Protein AF-A0AA39FIV5-F1 (afdb_monomer)

Organism: NCBI:txid144406

Structure (mmCIF, N/CA/C/O backbone):
data_AF-A0AA39FIV5-F1
#
_entry.id   AF-A0AA39FIV5-F1
#
loop_
_atom_site.group_PDB
_atom_site.id
_atom_site.type_symbol
_atom_site.label_atom_id
_atom_site.label_alt_id
_atom_site.label_comp_id
_atom_site.label_asym_id
_atom_site.label_entity_id
_atom_site.label_seq_id
_atom_site.pdbx_PDB_ins_code
_atom_site.Cartn_x
_atom_site.Cartn_y
_atom_site.Cartn_z
_atom_site.occupancy
_atom_site.B_iso_or_equiv
_atom_site.auth_seq_id
_atom_site.auth_comp_id
_atom_site.auth_asym_id
_atom_site.auth_atom_id
_atom_site.pdbx_PDB_model_num
ATOM 1 N N . MET A 1 1 ? -7.470 -0.339 -30.398 1.00 41.22 1 MET A N 1
ATOM 2 C CA . MET A 1 1 ? -6.428 -0.435 -29.355 1.00 41.22 1 MET A CA 1
ATOM 3 C C . MET A 1 1 ? -5.208 -1.088 -29.993 1.00 41.22 1 MET A C 1
ATOM 5 O O . MET A 1 1 ? -5.063 -2.298 -29.920 1.00 41.22 1 MET A O 1
ATOM 9 N N . CYS A 1 2 ? -4.410 -0.316 -30.735 1.00 42.97 2 CYS A N 1
ATOM 10 C CA . CYS A 1 2 ? -3.149 -0.788 -31.314 1.00 42.97 2 CYS A CA 1
ATOM 11 C C . CYS A 1 2 ? -2.037 -0.306 -30.381 1.00 42.97 2 CYS A C 1
ATOM 13 O O . CYS A 1 2 ? -1.916 0.899 -30.190 1.00 42.97 2 CYS A O 1
ATOM 15 N N . GLY A 1 3 ? -1.342 -1.252 -29.742 1.00 47.00 3 GLY A N 1
ATOM 16 C CA . GLY A 1 3 ? -0.446 -1.024 -28.606 1.00 47.00 3 GLY A CA 1
ATOM 17 C C . GLY A 1 3 ? 0.604 0.065 -28.826 1.00 47.00 3 GLY A C 1
ATOM 18 O O . GLY A 1 3 ? 1.229 0.128 -29.886 1.00 47.00 3 GLY A O 1
ATOM 19 N N . GLY A 1 4 ? 0.772 0.903 -27.802 1.00 52.44 4 GLY A N 1
ATOM 20 C CA . GLY A 1 4 ? 1.873 1.854 -27.672 1.00 52.44 4 GLY A CA 1
ATOM 21 C C . GLY A 1 4 ? 3.078 1.236 -26.960 1.00 52.44 4 GLY A C 1
ATOM 22 O O . GLY A 1 4 ? 2.986 0.161 -26.370 1.00 52.44 4 GLY A O 1
ATOM 23 N N . ASP A 1 5 ? 4.219 1.915 -27.044 1.00 49.41 5 ASP A N 1
ATOM 24 C CA . ASP A 1 5 ? 5.503 1.446 -26.523 1.00 49.41 5 ASP A CA 1
ATOM 25 C C . ASP A 1 5 ? 5.552 1.504 -24.981 1.00 49.41 5 ASP A C 1
ATOM 27 O O . ASP A 1 5 ? 5.346 2.554 -24.370 1.00 49.41 5 ASP A O 1
ATOM 31 N N . SER A 1 6 ? 5.841 0.369 -24.341 1.00 51.22 6 SER A N 1
ATOM 32 C CA . SER A 1 6 ? 5.900 0.196 -22.877 1.00 51.22 6 SER A CA 1
ATOM 33 C C . SER A 1 6 ? 7.191 0.733 -22.238 1.00 51.22 6 SER A C 1
ATOM 35 O O . SER A 1 6 ? 7.483 0.452 -21.078 1.00 51.22 6 SER A O 1
ATOM 37 N N . THR A 1 7 ? 7.996 1.487 -22.988 1.00 52.28 7 THR A N 1
ATOM 38 C CA . THR A 1 7 ? 9.282 2.051 -22.541 1.00 52.28 7 THR A CA 1
ATOM 39 C C . THR A 1 7 ? 9.133 3.327 -21.705 1.00 52.28 7 THR A C 1
ATOM 41 O O . THR A 1 7 ? 10.113 3.816 -21.140 1.00 52.28 7 THR A O 1
ATOM 44 N N . GLN A 1 8 ? 7.919 3.873 -21.581 1.00 56.59 8 GLN A N 1
ATOM 45 C CA . GLN A 1 8 ? 7.669 5.076 -20.794 1.00 56.59 8 GLN A CA 1
ATOM 46 C C . GLN A 1 8 ? 7.498 4.749 -19.308 1.00 56.59 8 GLN A C 1
ATOM 48 O O . GLN A 1 8 ? 6.524 4.125 -18.892 1.00 56.59 8 GLN A O 1
ATOM 53 N N . LEU A 1 9 ? 8.418 5.272 -18.494 1.00 55.97 9 LEU A N 1
ATOM 54 C CA . LEU A 1 9 ? 8.451 5.148 -17.030 1.00 55.97 9 LEU A CA 1
ATOM 55 C C . LEU A 1 9 ? 7.114 5.513 -16.340 1.00 55.97 9 LEU A C 1
ATOM 57 O O . LEU A 1 9 ? 6.827 5.047 -15.241 1.00 55.97 9 LEU A O 1
ATOM 61 N N . TYR A 1 10 ? 6.299 6.348 -16.991 1.00 53.53 10 TYR A N 1
ATOM 62 C CA . TYR A 1 10 ? 5.043 6.894 -16.473 1.00 53.53 10 TYR A CA 1
ATOM 63 C C . TYR A 1 10 ? 3.778 6.214 -16.991 1.00 53.53 10 TYR A C 1
ATOM 65 O O . TYR A 1 10 ? 2.686 6.689 -16.685 1.00 53.53 10 TYR A O 1
ATOM 73 N N . ASN A 1 11 ? 3.890 5.113 -17.739 1.00 55.03 11 ASN A N 1
ATOM 74 C CA . ASN A 1 11 ? 2.726 4.477 -18.352 1.00 55.03 11 ASN A CA 1
ATOM 75 C C . ASN A 1 11 ? 2.555 3.005 -17.934 1.00 55.03 11 ASN A C 1
ATOM 77 O O . ASN A 1 11 ? 2.707 2.108 -18.763 1.00 55.03 11 ASN A O 1
ATOM 81 N N . PRO A 1 12 ? 2.257 2.700 -16.655 1.00 52.09 12 PRO A N 1
ATOM 82 C CA . PRO A 1 12 ? 2.391 1.335 -16.166 1.00 52.09 12 PRO A CA 1
ATOM 83 C C . PRO A 1 12 ? 1.119 0.491 -16.299 1.00 52.09 12 PRO A C 1
ATOM 85 O O . PRO A 1 12 ? 1.186 -0.694 -15.993 1.00 52.09 12 PRO A O 1
ATOM 88 N N . LEU A 1 13 ? -0.043 1.046 -16.685 1.00 53.34 13 LEU A N 1
ATOM 89 C CA . LEU A 1 13 ? -1.316 0.331 -16.482 1.00 53.34 13 LEU A CA 1
ATOM 90 C C . LEU A 1 13 ? -2.312 0.290 -17.650 1.00 53.34 13 LEU A C 1
ATOM 92 O O . LEU A 1 13 ? -3.176 -0.582 -17.604 1.00 53.34 13 LEU A O 1
ATOM 96 N N . PHE A 1 14 ? -2.227 1.132 -18.695 1.00 48.47 14 PHE A N 1
ATOM 97 C CA . PHE A 1 14 ? -3.348 1.205 -19.658 1.00 48.47 14 PHE A CA 1
ATOM 98 C C . PHE A 1 14 ? -3.042 1.310 -21.157 1.00 48.47 14 PHE A C 1
ATOM 100 O O . PHE A 1 14 ? -3.976 1.144 -21.939 1.00 48.47 14 PHE A O 1
ATOM 107 N N . GLU A 1 15 ? -1.800 1.499 -21.606 1.00 48.59 15 GLU A N 1
ATOM 108 C CA . GLU A 1 15 ? -1.564 1.789 -23.038 1.00 48.59 15 GLU A CA 1
ATOM 109 C C . GLU A 1 15 ? -0.803 0.714 -23.835 1.00 48.59 15 GLU A C 1
ATOM 111 O O . GLU A 1 15 ? -0.750 0.787 -25.064 1.00 48.59 15 GLU A O 1
ATOM 116 N N . ALA A 1 16 ? -0.274 -0.328 -23.185 1.00 52.16 16 ALA A N 1
ATOM 117 C CA . ALA A 1 16 ? 0.695 -1.218 -23.828 1.00 52.16 16 ALA A CA 1
ATOM 118 C C . ALA A 1 16 ? 0.540 -2.704 -23.459 1.00 52.16 16 ALA A C 1
ATOM 120 O O . ALA A 1 16 ? 1.478 -3.315 -22.952 1.00 52.16 16 ALA A O 1
ATOM 121 N N . ASP A 1 17 ? -0.617 -3.325 -23.727 1.00 54.31 17 ASP A N 1
ATOM 122 C CA . ASP A 1 17 ? -0.660 -4.794 -23.721 1.00 54.31 17 ASP A CA 1
ATOM 123 C C . ASP A 1 17 ? -1.500 -5.419 -24.830 1.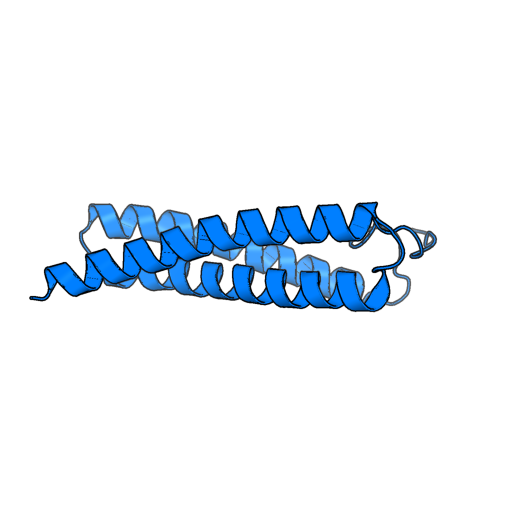00 54.31 17 ASP A C 1
ATOM 125 O O . ASP A 1 17 ? -2.711 -5.228 -24.917 1.00 54.31 17 ASP A O 1
ATOM 129 N N . VAL A 1 18 ? -0.833 -6.234 -25.644 1.00 57.12 18 VAL A N 1
ATOM 130 C CA . VAL A 1 18 ? -1.436 -7.091 -26.676 1.00 57.12 18 VAL A CA 1
ATOM 131 C C . VAL A 1 18 ? -1.781 -8.478 -26.099 1.00 57.12 18 VAL A C 1
ATOM 133 O O . VAL A 1 18 ? -2.541 -9.231 -26.703 1.00 57.12 18 VAL A O 1
ATOM 136 N N . ARG A 1 19 ? -1.256 -8.830 -24.914 1.00 64.50 19 ARG A N 1
ATOM 137 C CA . ARG A 1 19 ? -1.370 -10.152 -24.271 1.00 64.50 19 ARG A CA 1
ATOM 138 C C . ARG A 1 19 ? -2.367 -10.226 -23.106 1.00 64.50 19 ARG A C 1
ATOM 140 O O . ARG A 1 19 ? -2.386 -11.244 -22.422 1.00 64.50 19 ARG A O 1
ATOM 147 N N . TYR A 1 20 ? -3.204 -9.208 -22.883 1.00 65.88 20 TYR A N 1
ATOM 148 C CA . TYR A 1 20 ? -4.215 -9.161 -21.803 1.00 65.88 20 TYR A CA 1
ATOM 149 C C . TYR A 1 20 ? -3.678 -9.271 -20.353 1.00 65.88 20 TYR A C 1
ATOM 151 O O . TYR A 1 20 ? -4.461 -9.213 -19.406 1.00 65.88 20 TYR A O 1
ATOM 159 N N . SER A 1 21 ? -2.368 -9.376 -20.134 1.00 69.12 21 SER A N 1
ATOM 160 C CA . SER A 1 21 ? -1.733 -9.527 -18.819 1.00 69.12 21 SER A CA 1
ATOM 161 C C . SER A 1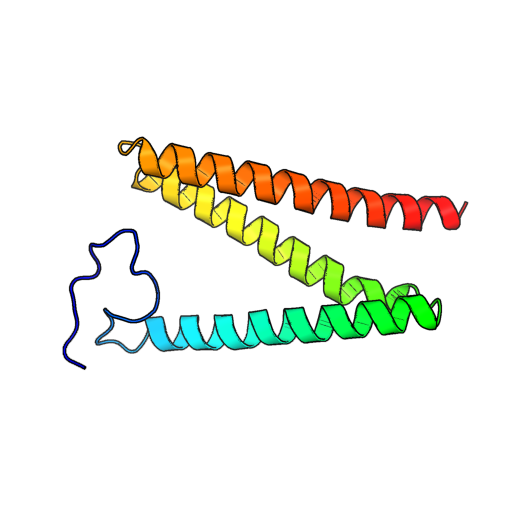 21 ? -1.937 -8.291 -17.932 1.00 69.12 21 SER A C 1
ATOM 163 O O . SER A 1 21 ? -2.312 -8.411 -16.767 1.00 69.12 21 SER A O 1
ATOM 165 N N . LEU A 1 22 ? -1.760 -7.088 -18.478 1.00 70.75 22 LEU A N 1
ATOM 166 C CA . LEU A 1 22 ? -1.942 -5.816 -17.770 1.00 70.75 22 LEU A CA 1
ATOM 167 C C . LEU A 1 22 ? -3.407 -5.559 -17.384 1.00 70.75 22 LEU A C 1
ATOM 169 O O . LEU A 1 22 ? -3.659 -4.967 -16.336 1.00 70.75 22 LEU A O 1
ATOM 173 N N . GLN A 1 23 ? -4.380 -6.066 -18.152 1.00 72.88 23 GLN A N 1
ATOM 174 C CA . GLN A 1 23 ? -5.801 -5.961 -17.788 1.00 72.88 23 GLN A CA 1
ATOM 175 C C . GLN A 1 23 ? -6.131 -6.766 -16.524 1.00 72.88 23 GLN A C 1
ATOM 177 O O . GLN A 1 23 ? -6.903 -6.298 -15.687 1.00 72.88 23 GLN A O 1
ATOM 182 N N . VAL A 1 24 ? -5.513 -7.940 -16.347 1.00 80.00 24 VAL A N 1
ATOM 183 C CA . VAL A 1 24 ? -5.690 -8.767 -15.141 1.00 80.00 24 VAL A CA 1
ATOM 184 C C . VAL A 1 24 ? -5.165 -8.038 -13.901 1.00 80.00 24 VAL A C 1
ATOM 186 O O . VAL A 1 24 ? -5.864 -7.954 -12.890 1.00 80.00 24 VAL A O 1
ATOM 189 N N . TRP A 1 25 ? -3.970 -7.446 -13.986 1.00 80.50 25 TRP A N 1
ATOM 190 C CA . TRP A 1 25 ? -3.391 -6.664 -12.885 1.00 80.50 25 TRP A CA 1
ATOM 191 C C . TRP A 1 25 ? -4.160 -5.366 -12.605 1.00 80.50 25 TRP A C 1
ATOM 193 O O . TRP A 1 25 ? -4.331 -4.988 -11.442 1.00 80.50 25 TRP A O 1
ATOM 203 N N . GLY A 1 26 ? -4.691 -4.714 -13.644 1.00 79.31 26 GLY A N 1
ATOM 204 C CA . GLY A 1 26 ? -5.589 -3.566 -13.503 1.00 79.31 26 GLY A CA 1
ATOM 205 C C . GLY A 1 26 ? -6.883 -3.929 -12.769 1.00 79.31 26 GLY A C 1
ATOM 206 O O . GLY A 1 26 ? -7.265 -3.249 -11.818 1.00 79.31 26 GLY A O 1
ATOM 207 N N . PHE A 1 27 ? -7.517 -5.047 -13.131 1.00 83.38 27 PHE A N 1
ATOM 208 C CA . PHE A 1 27 ? -8.713 -5.549 -12.448 1.00 83.38 27 PHE A CA 1
ATOM 209 C C . PHE A 1 27 ? -8.442 -5.896 -10.978 1.00 83.38 27 PHE A C 1
ATOM 211 O O . PHE A 1 27 ? -9.199 -5.485 -10.096 1.00 83.38 27 PHE A O 1
ATOM 218 N N . PHE A 1 28 ? -7.331 -6.584 -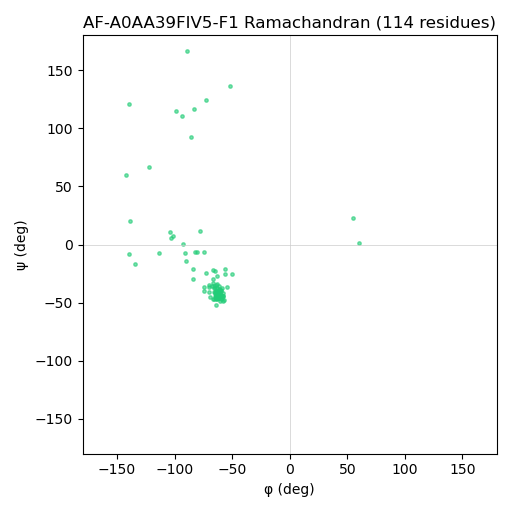10.697 1.00 87.00 28 PHE A N 1
ATOM 219 C CA . PHE A 1 28 ? -6.907 -6.868 -9.324 1.00 87.00 28 PHE A CA 1
ATOM 220 C C . PHE A 1 28 ? -6.721 -5.579 -8.510 1.00 87.00 28 PHE A C 1
ATOM 222 O O . PHE A 1 28 ? -7.185 -5.488 -7.373 1.00 87.00 28 PHE A O 1
ATOM 229 N N . SER A 1 29 ? -6.121 -4.550 -9.114 1.00 85.25 29 SER A N 1
ATOM 230 C CA . SER A 1 29 ? -5.940 -3.238 -8.482 1.00 85.25 29 SER A CA 1
ATOM 231 C C . SER A 1 29 ? -7.277 -2.556 -8.173 1.00 85.25 29 SER A C 1
ATOM 233 O O . SER A 1 29 ? -7.445 -2.006 -7.087 1.00 85.25 29 SER A O 1
ATOM 235 N N . ILE A 1 30 ? -8.262 -2.635 -9.076 1.00 89.38 30 ILE A N 1
ATOM 236 C CA . ILE A 1 30 ? -9.614 -2.094 -8.846 1.00 89.38 30 ILE A CA 1
ATOM 237 C C . ILE A 1 30 ? -10.285 -2.792 -7.659 1.00 89.38 30 ILE A C 1
ATOM 239 O O . ILE A 1 30 ? -10.828 -2.117 -6.781 1.00 89.38 30 ILE A O 1
ATOM 243 N N . ILE A 1 31 ? -10.222 -4.127 -7.593 1.00 92.75 31 ILE A N 1
ATOM 244 C CA . ILE A 1 31 ? -10.757 -4.884 -6.451 1.00 92.75 31 ILE A CA 1
ATOM 245 C C . ILE A 1 31 ? -10.064 -4.447 -5.162 1.00 92.75 31 ILE A C 1
ATOM 247 O O . ILE A 1 31 ? -10.734 -4.177 -4.165 1.00 92.75 31 ILE A O 1
ATOM 251 N N . TYR A 1 32 ? -8.737 -4.336 -5.187 1.00 91.25 32 TYR A N 1
ATOM 252 C CA . TYR A 1 32 ? -7.946 -3.949 -4.027 1.00 91.25 32 TYR A CA 1
ATOM 253 C C . TYR A 1 32 ? -8.310 -2.553 -3.506 1.00 91.25 32 TYR A C 1
ATOM 255 O O . TYR A 1 32 ? -8.577 -2.383 -2.315 1.00 91.25 32 TYR A O 1
ATOM 263 N N . PHE A 1 33 ? -8.390 -1.553 -4.387 1.00 90.12 33 PHE A N 1
ATOM 264 C CA . PHE A 1 33 ? -8.781 -0.197 -3.996 1.00 90.12 33 PHE A CA 1
ATOM 265 C C . PHE A 1 33 ? -10.225 -0.134 -3.493 1.00 90.12 33 PHE A C 1
ATOM 267 O O . PHE A 1 33 ? -10.500 0.542 -2.501 1.00 90.12 33 PHE A O 1
ATOM 274 N N . THR A 1 34 ? -11.133 -0.899 -4.101 1.00 93.25 34 THR A N 1
ATOM 275 C CA . THR A 1 34 ? -12.518 -1.018 -3.623 1.00 93.25 34 THR A CA 1
ATOM 276 C C . THR A 1 34 ? -12.572 -1.641 -2.224 1.00 93.25 34 THR A C 1
ATOM 278 O O . THR A 1 34 ? -13.284 -1.146 -1.349 1.00 93.25 34 THR A O 1
ATOM 281 N N . ALA A 1 35 ? -11.770 -2.680 -1.969 1.00 91.88 35 ALA A N 1
ATOM 282 C CA . ALA A 1 35 ? -11.643 -3.299 -0.652 1.00 91.88 35 ALA A CA 1
ATOM 283 C C . ALA A 1 35 ? -11.046 -2.337 0.389 1.00 91.88 35 ALA A C 1
ATOM 285 O O . ALA A 1 35 ? -11.468 -2.351 1.546 1.00 91.88 35 ALA A O 1
ATOM 286 N N . MET A 1 36 ? -10.120 -1.459 -0.012 1.00 90.81 36 MET A N 1
ATOM 287 C CA . MET A 1 36 ? -9.604 -0.390 0.852 1.00 90.81 36 MET A CA 1
ATOM 288 C C . MET A 1 36 ? -10.69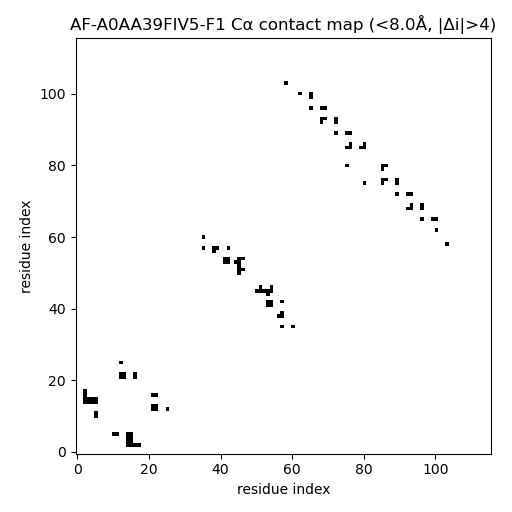7 0.604 1.260 1.00 90.81 36 MET A C 1
ATOM 290 O O . MET A 1 36 ? -10.785 0.972 2.430 1.00 90.81 36 MET A O 1
ATOM 294 N N . ILE A 1 37 ? -11.557 1.009 0.322 1.00 92.62 37 ILE A N 1
ATOM 295 C CA . ILE A 1 37 ? -12.690 1.898 0.621 1.00 92.62 37 ILE A CA 1
ATOM 296 C C . ILE A 1 37 ? -13.654 1.206 1.590 1.00 92.62 37 ILE A C 1
ATOM 298 O O . ILE A 1 37 ? -14.037 1.788 2.605 1.00 92.62 37 ILE A O 1
ATOM 302 N N . ALA A 1 38 ? -14.001 -0.057 1.330 1.00 93.19 38 ALA A N 1
ATOM 303 C CA . ALA A 1 38 ? -14.871 -0.828 2.213 1.00 93.19 38 ALA A CA 1
ATOM 304 C C . ALA A 1 38 ? -14.278 -0.977 3.628 1.00 93.19 38 ALA A C 1
ATOM 306 O O . ALA A 1 38 ? -14.990 -0.783 4.614 1.00 93.19 38 ALA A O 1
ATOM 307 N N . SER A 1 39 ? -12.976 -1.260 3.751 1.00 90.44 39 SER A N 1
ATOM 308 C CA . SER A 1 39 ? -12.319 -1.402 5.058 1.00 90.44 39 SER A CA 1
ATOM 309 C C . SER A 1 39 ? -12.267 -0.086 5.839 1.00 90.44 39 SER A C 1
ATOM 311 O O . SER A 1 39 ? -12.419 -0.099 7.061 1.00 90.44 39 SER A O 1
ATOM 313 N N . ALA A 1 40 ? -12.142 1.056 5.154 1.00 88.25 40 ALA A N 1
ATOM 314 C CA . ALA A 1 40 ? -12.233 2.373 5.779 1.00 88.25 40 ALA A CA 1
ATOM 315 C C . ALA A 1 40 ? -13.634 2.641 6.359 1.00 88.25 40 ALA A C 1
ATOM 317 O O . ALA A 1 40 ? -13.750 3.119 7.487 1.00 88.25 40 ALA A O 1
ATOM 318 N N . ILE A 1 41 ? -14.702 2.273 5.642 1.00 90.88 41 ILE A N 1
ATOM 319 C CA . ILE A 1 41 ? -16.086 2.405 6.137 1.00 90.88 41 ILE A CA 1
ATOM 320 C C . ILE A 1 41 ? -16.311 1.508 7.363 1.00 90.88 41 ILE A C 1
ATOM 322 O O . ILE A 1 41 ? -16.884 1.945 8.364 1.00 90.88 41 ILE A O 1
ATOM 326 N N . ILE A 1 42 ? -15.818 0.267 7.310 1.00 89.38 42 ILE A N 1
ATOM 327 C CA . ILE A 1 42 ? -15.909 -0.689 8.421 1.00 89.38 42 ILE A CA 1
ATOM 328 C C . ILE A 1 42 ? -15.195 -0.153 9.668 1.00 89.38 42 ILE A C 1
ATOM 330 O O . ILE A 1 42 ? -15.717 -0.292 10.774 1.00 89.38 42 ILE A O 1
ATOM 334 N N . MET A 1 43 ? -14.043 0.502 9.505 1.00 86.44 43 MET A N 1
ATOM 335 C CA . MET A 1 43 ? -13.318 1.117 10.616 1.00 86.44 43 MET A CA 1
ATOM 336 C C . MET A 1 43 ? -14.144 2.215 11.299 1.00 86.44 43 MET A C 1
ATOM 338 O O . MET A 1 43 ? -14.245 2.216 12.525 1.00 86.44 43 MET A O 1
ATOM 342 N N . ILE A 1 44 ? -14.782 3.107 10.530 1.00 86.12 44 ILE A N 1
ATOM 343 C CA . ILE A 1 44 ? -15.640 4.173 11.080 1.00 86.12 44 ILE A CA 1
ATOM 344 C C . ILE A 1 44 ? -16.787 3.565 11.896 1.00 86.12 44 ILE A C 1
ATOM 346 O O . ILE A 1 44 ? -17.058 3.995 13.018 1.00 86.12 44 ILE A O 1
ATOM 350 N N . PHE A 1 45 ? -17.427 2.518 11.370 1.00 86.31 45 PHE A N 1
ATOM 351 C CA . PHE A 1 45 ? -18.471 1.801 12.100 1.00 86.31 45 PHE A CA 1
ATOM 352 C C . PHE A 1 45 ? -17.930 1.127 13.372 1.00 86.31 45 PHE A C 1
ATOM 354 O O . PHE A 1 45 ? -18.553 1.204 14.431 1.00 86.31 45 PHE A O 1
ATOM 361 N N . GLY A 1 46 ? -16.746 0.517 13.291 1.00 82.81 46 GLY A N 1
ATOM 362 C CA . GLY A 1 46 ? -16.075 -0.127 14.419 1.00 82.81 46 GLY A CA 1
ATOM 363 C C . GLY A 1 46 ? -15.732 0.826 15.559 1.00 82.81 46 GLY A C 1
ATOM 364 O O . GLY A 1 46 ? -15.895 0.459 16.722 1.00 82.81 46 GLY A O 1
ATOM 365 N N . ILE A 1 47 ? -15.324 2.056 15.236 1.00 83.00 47 ILE A N 1
ATOM 366 C CA . ILE A 1 47 ? -15.063 3.109 16.225 1.00 83.00 47 ILE A CA 1
ATOM 367 C C . ILE A 1 47 ? -16.363 3.505 16.934 1.00 83.00 47 ILE A C 1
ATOM 369 O O . ILE A 1 47 ? -16.395 3.538 18.162 1.00 83.00 47 ILE A O 1
ATOM 373 N N . ASN A 1 48 ? -17.447 3.721 16.182 1.00 82.81 48 ASN A N 1
ATOM 374 C CA . ASN A 1 48 ? -18.739 4.124 16.749 1.00 82.81 48 ASN A CA 1
ATOM 375 C C . ASN A 1 48 ? -19.346 3.066 17.680 1.00 82.81 48 ASN A C 1
ATOM 377 O O . ASN A 1 48 ? -20.001 3.410 18.658 1.00 82.81 48 ASN A O 1
ATOM 381 N N . GLN A 1 49 ? -19.123 1.784 17.386 1.00 82.88 49 GLN A N 1
ATOM 382 C CA . GLN A 1 49 ? -19.630 0.668 18.192 1.00 82.88 49 GLN A CA 1
ATOM 383 C C . GLN A 1 49 ? -18.633 0.192 19.265 1.00 82.88 49 GLN A C 1
ATOM 385 O O . GLN A 1 49 ? -18.912 -0.767 19.981 1.00 82.88 49 GLN A O 1
ATOM 390 N N . VAL A 1 50 ? -17.448 0.814 19.369 1.00 78.25 50 VAL A N 1
ATOM 391 C CA . VAL A 1 50 ? -16.343 0.396 20.262 1.00 78.25 50 VAL A CA 1
ATOM 392 C C . VAL A 1 50 ? -15.923 -1.076 20.028 1.00 78.25 50 VAL A C 1
ATOM 394 O O . VAL A 1 50 ? -15.297 -1.730 20.867 1.00 78.25 50 VAL A O 1
ATOM 397 N N . ILE A 1 51 ? -16.211 -1.620 18.839 1.00 78.06 51 ILE A N 1
ATOM 398 C CA . ILE A 1 51 ? -15.845 -2.985 18.451 1.00 78.06 51 ILE A CA 1
ATOM 399 C C . ILE A 1 51 ? -14.427 -2.949 17.888 1.00 78.06 51 ILE A C 1
ATOM 401 O O . ILE A 1 51 ? -14.180 -2.753 16.698 1.00 78.06 51 ILE A O 1
ATOM 405 N N . ARG A 1 52 ? -13.471 -3.191 18.782 1.00 69.75 52 ARG A N 1
ATOM 406 C CA . ARG A 1 52 ? -12.024 -3.136 18.521 1.00 69.75 52 ARG A CA 1
ATOM 407 C C . ARG A 1 52 ? -11.547 -4.050 17.379 1.00 69.75 52 ARG A C 1
ATOM 409 O O . ARG A 1 52 ? -10.520 -3.768 16.773 1.00 69.75 52 ARG A O 1
ATOM 416 N N . GLY A 1 53 ? -12.268 -5.133 17.080 1.00 75.00 53 GLY A N 1
ATOM 417 C CA . GLY A 1 53 ? -11.903 -6.088 16.024 1.00 75.00 53 GLY A CA 1
ATOM 418 C C . GLY A 1 53 ? -12.118 -5.571 14.597 1.00 75.00 53 GLY A C 1
ATOM 419 O O . GLY A 1 53 ? -11.425 -6.009 13.684 1.00 75.00 53 GLY A O 1
ATOM 420 N N . LEU A 1 54 ? -13.016 -4.600 14.397 1.00 80.94 54 LEU A N 1
ATOM 421 C CA . LEU A 1 54 ? -13.353 -4.070 13.066 1.00 80.94 54 LEU A CA 1
ATOM 422 C C . LEU A 1 54 ? -12.270 -3.149 12.481 1.00 80.94 54 LEU A C 1
ATOM 424 O O . LEU A 1 54 ? -12.341 -2.771 11.317 1.00 80.94 54 LEU A O 1
ATOM 428 N N . LEU A 1 55 ? -11.238 -2.833 13.263 1.00 83.75 55 LEU A N 1
ATOM 429 C CA . LEU A 1 55 ? -10.072 -2.076 12.817 1.00 83.75 55 LEU A CA 1
ATOM 430 C C . LEU A 1 55 ? -9.005 -2.969 12.144 1.00 83.75 55 LEU A C 1
ATOM 432 O O . LEU A 1 55 ? -8.208 -2.484 11.341 1.00 83.75 55 LEU A O 1
ATOM 436 N N . LEU A 1 56 ? -9.013 -4.283 12.409 1.00 84.50 56 LEU A N 1
ATOM 437 C CA . LEU A 1 56 ? -8.039 -5.236 11.854 1.00 84.50 56 LEU A CA 1
ATOM 438 C C . LEU A 1 56 ? -8.029 -5.309 10.315 1.00 84.50 56 LEU A C 1
ATOM 440 O O . LEU A 1 56 ? -6.934 -5.290 9.752 1.00 84.50 56 LEU A O 1
ATOM 444 N N . PRO A 1 57 ? -9.180 -5.358 9.608 1.00 88.12 57 PRO A N 1
ATOM 445 C CA . PRO A 1 57 ? -9.185 -5.430 8.145 1.00 88.12 57 PRO A CA 1
ATOM 446 C C . PRO A 1 57 ? -8.465 -4.245 7.496 1.00 88.12 57 PRO A C 1
ATOM 448 O O . PRO A 1 57 ? -7.750 -4.413 6.512 1.00 88.12 57 PRO A O 1
ATOM 451 N N . TRP A 1 58 ? -8.610 -3.052 8.077 1.00 89.44 58 TRP A N 1
ATOM 452 C CA . TRP A 1 58 ? -7.935 -1.852 7.597 1.00 89.44 58 TRP A CA 1
ATOM 453 C C . TRP A 1 58 ? -6.421 -1.922 7.832 1.00 89.44 58 TRP A C 1
ATOM 455 O O . TRP A 1 58 ? -5.657 -1.671 6.902 1.00 89.44 58 TRP A O 1
ATOM 465 N N . LEU A 1 59 ? -5.980 -2.345 9.026 1.00 88.25 59 LEU A N 1
ATOM 466 C CA . LEU A 1 59 ? -4.551 -2.508 9.334 1.00 88.25 59 LEU A CA 1
ATOM 467 C C . LEU A 1 59 ? -3.857 -3.489 8.380 1.00 88.25 59 LEU A C 1
ATOM 469 O O . LEU A 1 59 ? -2.765 -3.201 7.894 1.00 88.25 59 LEU A O 1
ATOM 473 N N . ILE A 1 60 ? -4.487 -4.635 8.098 1.00 90.19 60 ILE A N 1
ATOM 474 C CA . ILE A 1 60 ? -3.910 -5.676 7.231 1.00 90.19 60 ILE A CA 1
ATOM 475 C C . ILE A 1 60 ? -3.740 -5.153 5.803 1.00 90.19 60 ILE A C 1
ATOM 477 O O . ILE A 1 60 ? -2.671 -5.310 5.214 1.00 90.19 60 ILE A O 1
ATOM 481 N N . ILE A 1 61 ? -4.767 -4.498 5.254 1.00 91.50 61 ILE A N 1
ATOM 482 C CA . ILE A 1 61 ? -4.706 -3.952 3.894 1.00 91.50 61 ILE A CA 1
ATOM 483 C C . ILE A 1 61 ? -3.636 -2.852 3.807 1.00 91.50 61 ILE A C 1
ATOM 485 O O . ILE A 1 61 ? -2.829 -2.848 2.881 1.00 91.50 61 ILE A O 1
ATOM 489 N N . TRP A 1 62 ? -3.540 -1.962 4.796 1.00 90.56 62 TRP A N 1
ATOM 490 C CA . TRP A 1 62 ? -2.492 -0.937 4.810 1.00 90.56 62 TRP A CA 1
ATOM 491 C C . TRP A 1 62 ? -1.079 -1.498 4.955 1.00 90.56 62 TRP A C 1
ATOM 493 O O . TRP A 1 62 ? -0.153 -0.987 4.318 1.00 90.56 62 TRP A O 1
ATOM 503 N N . PHE A 1 63 ? -0.906 -2.567 5.733 1.00 90.25 63 PHE A N 1
ATOM 504 C CA . PHE A 1 63 ? 0.371 -3.267 5.834 1.00 90.25 63 PHE A CA 1
ATOM 505 C C . PHE A 1 63 ? 0.800 -3.853 4.483 1.00 90.25 63 PHE A C 1
ATOM 507 O O . PHE A 1 63 ? 1.941 -3.653 4.064 1.00 90.25 63 PHE A O 1
ATOM 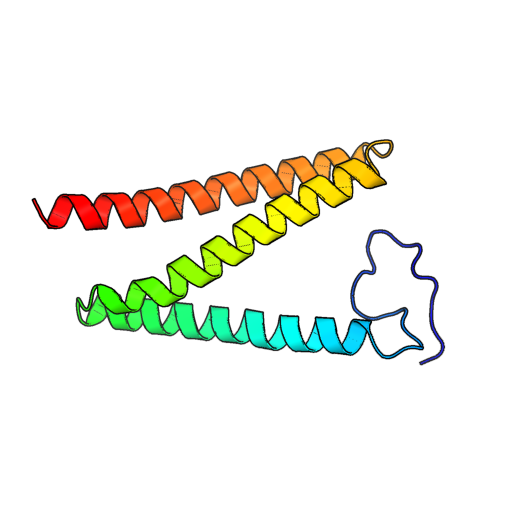514 N N . ILE A 1 64 ? -0.123 -4.504 3.764 1.00 91.75 64 ILE A N 1
ATOM 515 C CA . ILE A 1 64 ? 0.133 -5.040 2.418 1.00 91.75 64 ILE A CA 1
ATOM 516 C C . ILE A 1 64 ? 0.508 -3.911 1.449 1.00 91.75 64 ILE A C 1
ATOM 518 O O . ILE A 1 64 ? 1.487 -4.048 0.717 1.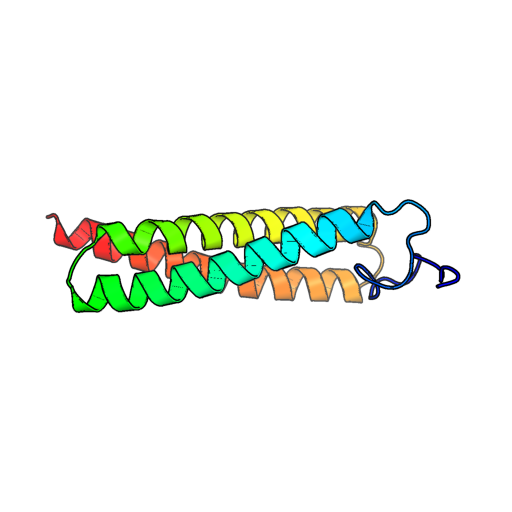00 91.75 64 ILE A O 1
ATOM 522 N N . THR A 1 65 ? -0.198 -2.773 1.485 1.00 91.38 65 THR A N 1
ATOM 523 C CA . THR A 1 65 ? 0.147 -1.595 0.669 1.00 91.38 65 THR A CA 1
ATOM 524 C C . THR A 1 65 ? 1.577 -1.131 0.947 1.00 91.38 65 THR A C 1
ATOM 526 O O . THR A 1 65 ? 2.341 -0.926 0.008 1.00 91.38 65 THR A O 1
ATOM 529 N N . CYS A 1 66 ? 1.971 -0.996 2.217 1.00 92.06 66 CYS A N 1
ATOM 530 C CA . CYS A 1 66 ? 3.325 -0.563 2.575 1.00 92.06 66 CYS A CA 1
ATOM 531 C C . CYS A 1 66 ? 4.390 -1.571 2.116 1.00 92.06 66 CYS A C 1
ATOM 533 O O . CYS A 1 66 ? 5.399 -1.174 1.537 1.00 92.06 66 CYS A O 1
ATOM 535 N N . ALA A 1 67 ? 4.152 -2.874 2.304 1.00 91.19 67 ALA A N 1
ATOM 536 C CA . ALA A 1 67 ? 5.067 -3.923 1.853 1.00 91.19 67 ALA A CA 1
ATOM 537 C C . ALA A 1 67 ? 5.241 -3.919 0.324 1.00 91.19 67 ALA A C 1
ATOM 539 O O . ALA A 1 67 ? 6.362 -4.027 -0.176 1.00 91.19 67 ALA A O 1
ATOM 540 N N . PHE A 1 68 ? 4.145 -3.730 -0.418 1.00 90.19 68 PHE A N 1
ATOM 541 C CA . PHE A 1 68 ? 4.188 -3.583 -1.870 1.00 90.19 68 PHE A CA 1
ATOM 542 C C . PHE A 1 68 ? 4.972 -2.334 -2.294 1.00 90.19 68 PHE A C 1
ATOM 544 O O . PHE A 1 68 ? 5.836 -2.435 -3.159 1.00 90.19 68 PHE A O 1
ATOM 551 N N . GLN A 1 69 ? 4.733 -1.177 -1.663 1.00 90.25 69 GLN A N 1
ATOM 552 C CA . GLN A 1 69 ? 5.464 0.061 -1.967 1.00 90.25 69 GLN A CA 1
ATOM 553 C C . GLN A 1 69 ? 6.967 -0.059 -1.691 1.00 90.25 69 GLN A C 1
ATOM 555 O O . GLN A 1 69 ? 7.778 0.462 -2.458 1.00 90.25 69 GLN A O 1
ATOM 560 N N . LEU A 1 70 ? 7.35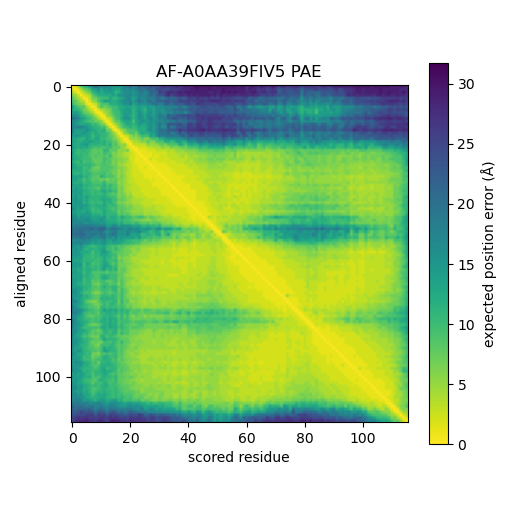2 -0.791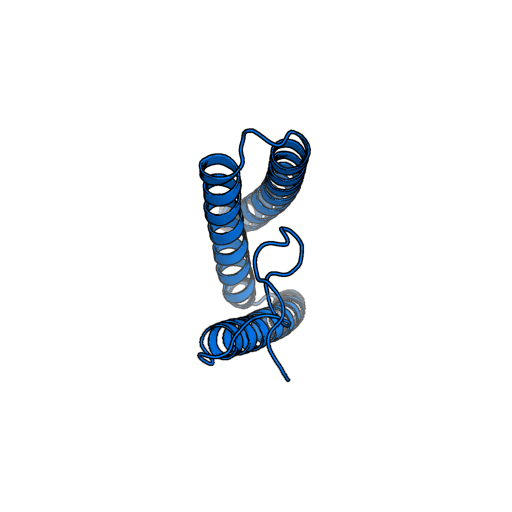 -0.643 1.00 90.69 70 LEU A N 1
ATOM 561 C CA . LEU A 1 70 ? 8.751 -1.097 -0.352 1.00 90.69 70 LEU A CA 1
ATOM 562 C C . LEU A 1 70 ? 9.366 -1.954 -1.463 1.00 90.69 70 LEU A C 1
ATOM 564 O O . LEU A 1 70 ? 10.398 -1.581 -2.020 1.00 90.69 70 LEU A O 1
ATOM 568 N N . ALA A 1 71 ? 8.722 -3.071 -1.814 1.00 91.12 71 ALA A N 1
ATOM 569 C CA . ALA A 1 71 ? 9.201 -3.971 -2.862 1.00 91.12 71 ALA A CA 1
ATOM 570 C C . ALA A 1 71 ? 9.292 -3.265 -4.224 1.00 91.12 71 ALA A C 1
ATOM 572 O O . ALA A 1 71 ? 10.295 -3.393 -4.926 1.00 91.12 71 ALA A O 1
ATOM 573 N N . PHE A 1 72 ? 8.282 -2.463 -4.566 1.00 86.38 72 PHE A N 1
ATOM 574 C CA . PHE A 1 72 ? 8.255 -1.671 -5.791 1.00 86.38 72 PHE A CA 1
ATOM 575 C C . PHE A 1 72 ? 9.337 -0.583 -5.799 1.00 86.38 72 PHE A C 1
ATOM 577 O O . PHE A 1 72 ? 10.015 -0.403 -6.807 1.00 86.38 72 PHE A O 1
ATOM 584 N N . GLY A 1 73 ? 9.567 0.097 -4.672 1.00 87.19 73 GLY A N 1
ATOM 585 C CA . GLY A 1 73 ? 10.651 1.073 -4.533 1.00 87.19 73 GLY A CA 1
ATOM 586 C C . GLY A 1 73 ? 12.043 0.449 -4.677 1.00 87.19 73 GLY A C 1
ATOM 587 O O . GLY A 1 73 ? 12.898 1.009 -5.364 1.00 87.19 73 GLY A O 1
ATOM 588 N N . LEU A 1 74 ? 12.265 -0.739 -4.100 1.00 88.88 74 LEU A N 1
ATOM 589 C CA . LEU A 1 74 ? 13.511 -1.495 -4.282 1.00 88.88 74 LEU A CA 1
ATOM 590 C C . LEU A 1 74 ? 13.701 -1.944 -5.732 1.00 88.88 74 LEU A C 1
ATOM 592 O O . LEU A 1 74 ? 14.807 -1.849 -6.260 1.00 88.88 74 LEU A O 1
ATOM 596 N N . TRP A 1 75 ? 12.631 -2.398 -6.385 1.00 88.56 75 TRP A N 1
ATOM 597 C CA . TRP A 1 75 ? 12.663 -2.769 -7.798 1.00 88.56 75 TRP A CA 1
ATOM 598 C C . TRP A 1 75 ? 12.985 -1.568 -8.700 1.00 88.56 75 TRP A C 1
ATOM 600 O O . TRP A 1 75 ? 13.866 -1.670 -9.554 1.00 88.56 75 TRP A O 1
ATOM 610 N N . LEU A 1 76 ? 12.353 -0.411 -8.462 1.00 83.38 76 LEU A N 1
ATOM 611 C CA . LEU A 1 76 ? 12.647 0.839 -9.173 1.00 83.38 76 LEU A CA 1
ATOM 612 C C . LEU A 1 76 ? 14.112 1.249 -9.016 1.00 83.38 76 LEU A C 1
ATOM 614 O O . LEU A 1 76 ? 14.757 1.620 -9.996 1.00 83.38 76 LEU A O 1
ATOM 618 N N . LEU A 1 77 ? 14.651 1.157 -7.799 1.00 86.56 77 LEU A N 1
ATOM 619 C CA . LEU A 1 77 ? 16.049 1.483 -7.544 1.00 86.56 77 LEU A CA 1
ATOM 620 C C . LEU A 1 77 ? 16.981 0.484 -8.247 1.00 86.56 77 LEU A C 1
ATOM 622 O O . LEU A 1 77 ? 17.897 0.897 -8.946 1.00 86.56 77 LEU A O 1
ATOM 626 N N . GLY A 1 78 ? 16.718 -0.820 -8.138 1.00 84.19 78 GLY A N 1
ATOM 627 C CA . GLY A 1 78 ? 17.534 -1.855 -8.778 1.00 84.19 78 GLY A CA 1
ATOM 628 C C . GLY A 1 78 ? 17.573 -1.751 -10.306 1.00 84.19 78 GLY A C 1
ATOM 629 O O . GLY A 1 78 ? 18.631 -1.942 -10.900 1.00 84.19 78 GLY A O 1
ATOM 630 N N . GLY A 1 79 ? 16.446 -1.418 -10.942 1.00 81.56 79 GLY A N 1
ATOM 631 C CA . GLY A 1 79 ? 16.351 -1.312 -12.402 1.00 81.56 79 GLY A CA 1
ATOM 632 C C . GLY A 1 79 ? 16.796 0.032 -12.984 1.00 81.56 79 GLY A C 1
ATOM 633 O O . GLY A 1 79 ? 17.266 0.076 -14.118 1.00 81.56 79 GLY A O 1
ATOM 634 N N . TYR A 1 80 ? 16.653 1.130 -12.233 1.00 83.00 80 TYR A N 1
ATOM 635 C CA . TYR A 1 80 ? 16.703 2.486 -12.797 1.00 83.00 80 TYR A CA 1
ATOM 636 C C . TYR A 1 80 ? 17.481 3.503 -11.941 1.00 83.00 80 TYR A C 1
ATOM 638 O O . TYR A 1 80 ? 17.316 4.709 -12.133 1.00 83.00 80 TYR A O 1
ATOM 646 N N . TYR A 1 81 ? 18.365 3.066 -11.032 1.00 81.81 81 TYR A N 1
ATOM 647 C CA . TYR A 1 81 ? 19.144 3.968 -10.159 1.00 81.81 81 TYR A CA 1
ATOM 648 C C . TYR A 1 81 ? 19.989 5.017 -10.900 1.00 81.81 81 TYR A C 1
ATOM 650 O O . TYR A 1 81 ? 20.349 6.031 -10.306 1.00 81.81 81 TYR A O 1
ATOM 658 N N . ILE A 1 82 ? 20.317 4.798 -12.179 1.00 85.25 82 ILE A N 1
ATOM 659 C CA . ILE A 1 82 ? 21.077 5.761 -12.989 1.00 85.25 82 ILE A CA 1
ATOM 660 C C . ILE A 1 82 ? 20.305 7.073 -13.214 1.00 85.25 82 ILE A C 1
ATOM 662 O O . ILE A 1 82 ? 20.907 8.119 -13.450 1.00 85.25 82 ILE A O 1
ATOM 666 N N . TYR A 1 83 ? 18.974 7.038 -13.105 1.00 85.81 83 TYR A N 1
ATOM 667 C CA . TYR A 1 83 ? 18.116 8.204 -13.254 1.00 85.81 83 TYR A CA 1
ATOM 668 C C . TYR A 1 83 ? 17.843 8.846 -11.891 1.00 85.81 83 TYR A C 1
ATOM 670 O O . TYR A 1 83 ? 17.079 8.322 -11.079 1.00 85.81 83 TYR A O 1
ATOM 678 N N . LEU A 1 84 ? 18.396 10.043 -11.666 1.00 86.25 84 LEU A N 1
ATOM 679 C CA . LEU A 1 84 ? 18.209 10.807 -10.422 1.00 86.25 84 LEU A CA 1
ATOM 680 C C . LEU A 1 84 ? 16.722 11.028 -10.078 1.00 86.25 84 LEU A C 1
ATOM 682 O O . LEU A 1 84 ? 16.330 10.976 -8.914 1.00 86.25 84 LEU A O 1
ATOM 686 N N . GLN A 1 85 ? 15.882 11.231 -11.096 1.00 86.88 85 GLN A N 1
ATOM 687 C CA . GLN A 1 85 ? 14.436 11.391 -10.940 1.00 86.88 85 GLN A CA 1
ATOM 688 C C . GLN A 1 85 ? 13.784 10.167 -10.283 1.00 86.88 85 GLN A C 1
ATOM 690 O O . GLN A 1 85 ? 12.929 10.329 -9.416 1.00 86.88 85 GLN A O 1
ATOM 695 N N . VAL A 1 86 ? 14.222 8.953 -10.632 1.00 85.69 86 VAL A N 1
ATOM 696 C CA . VAL A 1 86 ? 13.693 7.708 -10.055 1.00 85.69 86 VAL A CA 1
ATOM 697 C C . VAL A 1 86 ? 14.117 7.560 -8.599 1.00 85.69 86 VAL A C 1
ATOM 699 O O . VAL A 1 86 ? 13.300 7.193 -7.756 1.00 85.69 86 VAL A O 1
ATOM 702 N N . VAL A 1 87 ? 15.368 7.907 -8.285 1.00 88.62 87 VAL A N 1
ATOM 703 C CA . VAL A 1 87 ? 15.879 7.900 -6.906 1.00 88.62 87 VAL A CA 1
ATOM 704 C C . VAL A 1 87 ? 15.068 8.857 -6.028 1.00 88.62 87 VAL A C 1
ATOM 706 O O . VAL A 1 87 ? 14.656 8.485 -4.930 1.00 88.62 87 VAL A O 1
ATOM 709 N N . LEU A 1 88 ? 14.764 10.059 -6.532 1.00 90.50 88 LEU A N 1
ATOM 710 C CA . LEU A 1 88 ? 13.930 11.030 -5.823 1.00 90.50 88 LEU A CA 1
ATOM 711 C C . LEU A 1 88 ? 12.493 10.523 -5.628 1.00 90.50 88 LEU A C 1
ATOM 713 O O . LEU A 1 88 ? 11.957 10.619 -4.525 1.00 90.50 88 LEU A O 1
ATOM 717 N N . SER A 1 89 ? 11.871 9.953 -6.665 1.00 88.12 89 SER A N 1
ATOM 718 C CA . SER A 1 89 ? 10.530 9.363 -6.553 1.00 88.12 89 SER A CA 1
ATOM 719 C C . SER A 1 89 ? 10.486 8.217 -5.537 1.00 88.12 89 SER A C 1
ATOM 721 O O . SER A 1 89 ? 9.541 8.135 -4.753 1.00 88.12 89 SER A O 1
ATOM 723 N N . CYS A 1 90 ? 11.521 7.373 -5.498 1.00 90.75 90 CYS A N 1
ATOM 724 C CA . CYS A 1 90 ? 11.651 6.300 -4.514 1.00 90.75 90 CYS A CA 1
ATOM 725 C C . CYS A 1 90 ? 11.777 6.854 -3.085 1.00 90.75 90 CYS A C 1
ATOM 727 O O . CYS A 1 90 ? 11.060 6.410 -2.189 1.00 90.75 90 CYS A O 1
ATOM 729 N N . LEU A 1 91 ? 12.602 7.889 -2.883 1.00 92.06 91 LEU A N 1
ATOM 730 C CA . LEU A 1 91 ? 12.755 8.548 -1.583 1.00 92.06 91 LEU A CA 1
ATOM 731 C C . LEU A 1 91 ? 11.428 9.133 -1.079 1.00 92.06 91 LEU A C 1
ATOM 733 O O . LEU A 1 91 ? 11.060 8.917 0.073 1.00 92.06 91 LEU A O 1
ATOM 737 N N . ILE A 1 92 ? 10.691 9.843 -1.939 1.00 93.31 92 ILE A N 1
ATOM 738 C CA . ILE A 1 92 ? 9.379 10.411 -1.590 1.00 93.31 92 ILE A CA 1
ATOM 739 C C . ILE A 1 92 ? 8.394 9.297 -1.218 1.00 93.31 92 ILE A C 1
ATOM 741 O O . ILE A 1 92 ? 7.690 9.415 -0.213 1.00 93.31 92 ILE A O 1
ATOM 745 N N . ASN A 1 93 ? 8.377 8.197 -1.978 1.00 91.44 93 ASN A N 1
ATOM 746 C CA . ASN A 1 93 ? 7.529 7.046 -1.674 1.00 91.44 93 ASN A CA 1
ATOM 747 C C . ASN A 1 93 ? 7.869 6.432 -0.308 1.00 91.44 93 ASN A C 1
ATOM 749 O O . ASN A 1 93 ? 6.979 6.127 0.481 1.00 91.44 93 ASN A O 1
ATOM 753 N N . TRP A 1 94 ? 9.156 6.298 0.016 1.00 91.69 94 TRP A N 1
ATOM 754 C CA . TRP A 1 94 ? 9.593 5.762 1.306 1.00 91.69 94 TRP A CA 1
ATOM 755 C C . TRP A 1 94 ? 9.315 6.704 2.477 1.00 91.69 94 TRP A C 1
ATOM 757 O O . TRP A 1 94 ? 8.959 6.226 3.552 1.00 91.69 94 TRP A O 1
ATOM 767 N N . LEU A 1 95 ? 9.403 8.023 2.283 1.00 93.56 95 LEU A N 1
ATOM 768 C CA . LEU A 1 95 ? 8.979 9.001 3.291 1.00 93.56 95 LEU A CA 1
ATOM 769 C C . LEU A 1 95 ? 7.473 8.906 3.557 1.00 93.56 95 LEU A C 1
ATOM 771 O O . LEU A 1 95 ? 7.049 8.845 4.713 1.00 93.56 95 LEU A O 1
ATOM 775 N N . TRP A 1 96 ? 6.667 8.830 2.495 1.00 93.38 96 TRP A N 1
ATOM 776 C CA . TRP A 1 96 ? 5.224 8.622 2.608 1.00 93.38 96 TRP A CA 1
ATOM 777 C C . TRP A 1 96 ? 4.901 7.292 3.302 1.00 93.38 96 TRP A C 1
ATOM 779 O O . TRP A 1 96 ? 4.078 7.248 4.217 1.00 93.38 96 TRP A O 1
ATOM 789 N N . MET A 1 97 ? 5.588 6.210 2.935 1.00 93.25 97 MET A N 1
ATOM 790 C CA . MET A 1 97 ? 5.434 4.905 3.577 1.00 93.25 97 MET A CA 1
ATOM 791 C C . MET A 1 97 ? 5.813 4.964 5.061 1.00 93.25 97 MET A C 1
ATOM 793 O O . MET A 1 97 ? 5.062 4.468 5.894 1.00 93.25 97 MET A O 1
ATOM 797 N N . GLY A 1 98 ? 6.931 5.605 5.412 1.00 90.75 98 GLY A N 1
ATOM 798 C CA . GLY A 1 98 ? 7.378 5.757 6.798 1.00 90.75 98 GLY A CA 1
ATOM 799 C C . GLY A 1 98 ? 6.358 6.492 7.669 1.00 90.75 98 GLY A C 1
ATOM 800 O O . GLY A 1 98 ? 6.094 6.075 8.798 1.00 90.75 98 GLY A O 1
ATOM 801 N N . TYR A 1 99 ? 5.717 7.530 7.125 1.00 91.19 99 TYR A N 1
ATOM 802 C CA . TYR A 1 99 ? 4.608 8.215 7.790 1.00 91.19 99 TYR A CA 1
ATOM 803 C C . TYR A 1 99 ? 3.402 7.291 8.027 1.00 91.19 99 TYR A C 1
ATOM 805 O O . TYR A 1 99 ? 2.849 7.263 9.121 1.00 91.19 99 TYR A O 1
ATOM 813 N N . ASN A 1 100 ? 3.008 6.482 7.043 1.00 90.88 100 ASN A N 1
ATOM 814 C CA . ASN A 1 100 ? 1.874 5.568 7.213 1.00 90.88 100 ASN A CA 1
ATOM 815 C C . ASN A 1 100 ? 2.191 4.412 8.176 1.00 90.88 100 ASN A C 1
ATOM 817 O O . ASN A 1 100 ? 1.345 4.022 8.980 1.00 90.88 100 ASN A O 1
ATOM 821 N N . VAL A 1 101 ? 3.424 3.898 8.158 1.00 90.62 101 VAL A N 1
ATOM 822 C CA . VAL A 1 101 ? 3.879 2.865 9.098 1.00 90.62 101 VAL A CA 1
ATOM 823 C C . VAL A 1 101 ? 3.873 3.390 10.535 1.00 90.62 101 VAL A C 1
ATOM 825 O O . VAL A 1 101 ? 3.428 2.674 11.430 1.00 90.62 101 VAL A O 1
ATOM 828 N N . SER A 1 102 ? 4.286 4.638 10.779 1.00 88.06 102 SER A N 1
ATOM 829 C CA . SER A 1 102 ? 4.242 5.208 12.134 1.00 88.06 102 SER A CA 1
ATOM 830 C C . SER A 1 102 ? 2.810 5.313 12.674 1.00 88.06 102 SER A C 1
ATOM 832 O O . SER A 1 102 ? 2.580 4.994 13.840 1.00 88.06 102 SER A O 1
ATOM 834 N N . ILE A 1 103 ? 1.832 5.645 11.820 1.00 86.94 103 ILE A N 1
ATOM 835 C CA . ILE A 1 103 ? 0.404 5.630 12.174 1.00 86.94 103 ILE A CA 1
ATOM 836 C C . ILE A 1 103 ? -0.057 4.213 12.529 1.00 86.94 103 ILE A C 1
ATOM 838 O O . ILE A 1 103 ? -0.724 4.031 13.547 1.00 86.94 103 ILE A O 1
ATOM 842 N N . LEU A 1 104 ? 0.315 3.199 11.738 1.00 86.75 104 LEU A N 1
ATOM 843 C CA . LEU A 1 104 ? -0.026 1.802 12.035 1.00 86.75 104 LEU A CA 1
ATOM 844 C C . LEU A 1 104 ? 0.509 1.377 13.408 1.00 86.75 104 LEU A C 1
ATOM 846 O O . LEU A 1 104 ? -0.241 0.842 14.226 1.00 86.75 104 LEU A O 1
ATOM 850 N N . PHE A 1 105 ? 1.782 1.665 13.686 1.00 85.25 105 PHE A N 1
ATOM 851 C CA . PHE A 1 105 ? 2.393 1.374 14.984 1.00 85.25 105 PHE A CA 1
ATOM 852 C C . PHE A 1 105 ? 1.721 2.137 16.125 1.00 85.25 105 PHE A C 1
ATOM 854 O O . PHE A 1 105 ? 1.458 1.546 17.170 1.00 85.25 105 PHE A O 1
ATOM 861 N N . PHE A 1 106 ? 1.384 3.412 15.926 1.00 86.06 106 PHE A N 1
ATOM 862 C CA . PHE A 1 106 ? 0.666 4.207 16.918 1.00 86.06 106 PHE A CA 1
ATOM 863 C C . PHE A 1 106 ? -0.704 3.602 17.247 1.00 86.06 106 PHE A C 1
ATOM 865 O O . PHE A 1 106 ? -1.061 3.474 18.418 1.00 86.06 106 PHE A O 1
ATOM 872 N N . VAL A 1 107 ? -1.467 3.178 16.238 1.00 84.19 107 VAL A N 1
ATOM 873 C CA . VAL A 1 107 ? -2.781 2.548 16.437 1.00 84.19 107 VAL A CA 1
ATOM 874 C C . VAL A 1 107 ? -2.653 1.221 17.193 1.00 84.19 107 VAL A C 1
ATOM 876 O O . VAL A 1 107 ? -3.428 0.966 18.116 1.00 84.19 107 VAL A O 1
ATOM 879 N N . ILE A 1 108 ? -1.659 0.396 16.853 1.00 83.56 108 ILE A N 1
ATOM 880 C CA . ILE A 1 108 ? -1.391 -0.872 17.551 1.00 83.56 108 ILE A CA 1
ATOM 881 C C . ILE A 1 108 ? -0.977 -0.616 19.005 1.00 83.56 108 ILE A C 1
ATOM 883 O O . ILE A 1 108 ? -1.514 -1.249 19.912 1.00 83.56 108 ILE A O 1
ATOM 887 N N . TYR A 1 109 ? -0.078 0.339 19.237 1.00 84.38 109 TYR A N 1
ATOM 888 C CA . TYR A 1 109 ? 0.419 0.675 20.571 1.00 84.38 109 TYR A CA 1
ATOM 889 C C . TYR A 1 109 ? -0.692 1.185 21.501 1.00 84.38 109 TYR A C 1
ATOM 891 O O . TYR A 1 109 ? -0.840 0.700 22.622 1.00 84.38 109 TYR A O 1
ATOM 899 N N . ASN A 1 110 ? -1.539 2.103 21.020 1.00 80.25 110 ASN A N 1
ATOM 900 C CA . ASN A 1 110 ? -2.703 2.563 21.787 1.00 80.25 110 ASN A CA 1
ATOM 901 C C . ASN A 1 110 ? -3.703 1.435 22.062 1.00 80.25 110 ASN A C 1
ATOM 903 O O . ASN A 1 110 ? -4.452 1.473 23.034 1.00 80.25 110 ASN A O 1
ATOM 907 N N . ARG A 1 111 ? -3.750 0.414 21.203 1.00 68.12 111 ARG A N 1
ATOM 908 C CA . ARG A 1 111 ? -4.627 -0.734 21.418 1.00 68.12 111 ARG A CA 1
ATOM 909 C C . ARG A 1 111 ? -4.106 -1.656 22.521 1.00 68.12 111 ARG A C 1
ATOM 911 O O . ARG A 1 111 ? -4.944 -2.216 23.235 1.00 68.12 111 ARG A O 1
ATOM 918 N N . THR A 1 112 ? -2.788 -1.835 22.636 1.00 66.06 112 THR A N 1
ATOM 919 C CA . THR A 1 112 ? -2.157 -2.683 23.661 1.00 66.06 112 THR A CA 1
ATOM 920 C C . THR A 1 112 ? -2.184 -2.041 25.042 1.00 66.06 112 THR A C 1
ATOM 922 O O . THR A 1 112 ? -2.515 -2.735 25.995 1.00 66.06 112 THR A O 1
ATOM 925 N N . SER A 1 113 ? -1.952 -0.728 25.145 1.00 62.00 113 SER A N 1
ATOM 926 C CA . SER A 1 113 ? -1.938 -0.011 26.432 1.00 62.00 113 SER A CA 1
ATOM 927 C C . SER A 1 113 ? -3.298 0.053 27.135 1.00 62.00 113 SER A C 1
ATOM 929 O O . SER A 1 113 ? -3.359 0.236 28.338 1.00 62.00 113 SER A O 1
ATOM 931 N N . VAL A 1 114 ? -4.403 -0.114 26.404 1.00 57.09 114 VAL A N 1
ATOM 932 C CA . VAL A 1 114 ? -5.765 -0.127 26.972 1.00 57.09 114 VAL A CA 1
ATOM 933 C C . VAL A 1 114 ? -6.149 -1.499 27.567 1.00 57.09 114 VAL A C 1
ATOM 935 O O . VAL A 1 114 ? -7.229 -1.644 28.137 1.00 57.09 114 VAL A O 1
ATOM 938 N N . ASN A 1 115 ? -5.319 -2.533 27.396 1.00 51.31 115 ASN A N 1
ATOM 939 C CA . ASN A 1 115 ? -5.553 -3.855 27.994 1.00 51.31 115 ASN A CA 1
ATOM 940 C C . ASN A 1 115 ? -4.667 -4.125 29.231 1.00 51.31 115 ASN A C 1
ATOM 942 O O . ASN A 1 115 ? -4.703 -5.248 29.734 1.00 51.31 115 ASN A O 1
ATOM 946 N N . GLU A 1 116 ? -3.893 -3.134 29.683 1.00 45.34 116 GLU A N 1
ATOM 947 C CA . GLU A 1 116 ? -3.182 -3.110 30.974 1.00 45.34 116 GLU A CA 1
ATOM 948 C C . GLU A 1 116 ? -3.954 -2.235 31.971 1.00 45.34 116 GLU A C 1
ATOM 950 O O . GLU A 1 116 ? -3.983 -2.603 33.166 1.00 45.34 116 GLU A O 1
#

Radius of gyration: 18.33 Å; Cα contacts (8 Å, |Δi|>4): 59; chains: 1; bounding box: 41×22×62 Å

Foldseek 3Di:
DPADDPPDPPPQAPGHDPPCPSVVVVVVVVVLVVQLVVLVVQVVVCVVVVPLVSNVSNLVSLVVVLVVLLVVLVVLCVVPVVDPVSVVVSVVSVVVSVVSVVVSVVSVVVVVVVVD

Sequence (116 aa):
MCGGDSTQLYNPLFEADVRYSLQVWGFFSII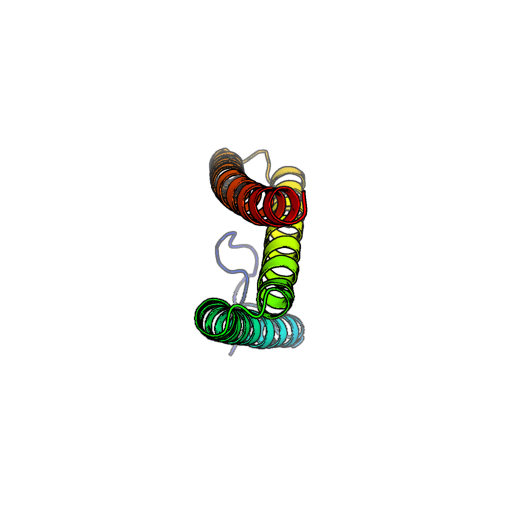YFTAMIASAIIMIFGINQVIRGLLLPWLIIWFITCAFQLAFGLWLLGGYYIYLQVVLSCLINWLWMGYNVSILFFVIYNRTSVNE

Secondary structure (DSSP, 8-state):
--PPPTT-TT--SSS--SSSHHHHHHHHHHHHHHHHHHHHHHHHHHHHTT-GGGGHHHHHHHHHHHHHHHHHHHHHHHHHTT-HHHHHHHHHHHHHHHHHHHHHHHHHHHHHHTT-

Solvent-accessible surface area (backbone atoms only — not comparable to full-atom values): 6642 Å² total; per-residue (Å²): 139,81,69,48,80,71,83,48,93,87,56,89,67,84,59,57,61,93,78,59,59,50,57,54,54,47,52,52,49,52,54,50,53,52,50,52,54,52,26,52,54,42,29,56,54,17,62,78,68,68,40,75,71,41,44,49,64,38,53,53,54,52,50,51,52,45,54,49,52,49,53,52,36,52,48,49,44,74,76,38,56,89,39,65,68,53,48,51,53,35,52,52,51,50,54,55,41,53,55,54,51,51,50,53,50,50,56,52,51,60,57,55,63,74,75,112

pLDDT: mean 79.4, std 14.81, range [41.22, 93.56]

Mean predicted aligned error: 8.8 Å